Protein AF-A0A479ZYP8-F1 (afdb_monomer_lite)

Radius of gyration: 15.88 Å; chains: 1; bounding box: 38×17×44 Å

Foldseek 3Di:
DDDVLVVLVVVLVVLVVVLVVLLVVLVPDDPVCCVPCVVVSNVCSVVVSVVSVVVSVVVVVVVVVVD

Organism: NCBI:txid531300

pLDDT: mean 77.16, std 14.92, range [42.34, 95.75]

Secondary structure (DSSP, 8-state):
---HHHHHHHHHHHHHHHHHHHHHHHHTS-HHHIIIIIHHHHHHHHHHHHHHHHHHHHHHHHHHHT-

Structure (mmCIF, N/CA/C/O backbone):
data_AF-A0A479ZYP8-F1
#
_entry.id   AF-A0A479ZYP8-F1
#
loop_
_atom_site.group_PDB
_atom_site.id
_atom_site.type_symbol
_atom_site.label_atom_id
_atom_site.label_alt_id
_atom_site.label_comp_id
_atom_site.label_asym_id
_atom_site.label_entity_id
_atom_site.label_seq_id
_atom_site.pdbx_PDB_ins_code
_atom_site.Cartn_x
_atom_site.Cartn_y
_atom_site.Cartn_z
_atom_site.occupancy
_atom_site.B_iso_or_equiv
_atom_site.auth_seq_id
_atom_site.auth_comp_id
_atom_site.auth_asym_id
_atom_site.auth_atom_id
_atom_site.pdbx_PDB_model_num
ATOM 1 N N . MET A 1 1 ? 10.525 7.169 -29.949 1.00 42.34 1 MET A N 1
ATOM 2 C CA . MET A 1 1 ? 10.692 5.774 -29.491 1.00 42.34 1 MET A CA 1
ATOM 3 C C . MET A 1 1 ? 10.587 5.785 -27.978 1.00 42.34 1 MET A C 1
ATOM 5 O O . MET A 1 1 ? 11.454 6.378 -27.345 1.00 42.34 1 MET A O 1
ATOM 9 N N . ASN A 1 2 ? 9.504 5.237 -27.419 1.00 49.84 2 ASN A N 1
ATOM 10 C CA . ASN A 1 2 ? 9.376 5.062 -25.973 1.00 49.84 2 ASN A CA 1
ATOM 11 C C . ASN A 1 2 ? 10.478 4.123 -25.505 1.00 49.84 2 ASN A C 1
ATOM 13 O O . ASN A 1 2 ? 10.617 3.028 -26.048 1.00 49.84 2 ASN A O 1
ATOM 17 N N . ARG A 1 3 ? 11.292 4.575 -24.551 1.00 58.97 3 ARG A N 1
ATOM 18 C CA . ARG A 1 3 ? 12.273 3.707 -23.907 1.00 58.97 3 ARG A CA 1
ATOM 19 C C . ARG A 1 3 ? 11.513 2.930 -22.832 1.00 58.97 3 ARG A C 1
ATOM 21 O O . ARG A 1 3 ? 11.124 3.566 -21.851 1.00 58.97 3 ARG A O 1
ATOM 28 N N . PRO A 1 4 ? 11.279 1.617 -22.998 1.00 59.28 4 PRO A N 1
ATOM 29 C CA . PRO A 1 4 ? 10.501 0.832 -22.040 1.00 59.28 4 PRO A CA 1
ATOM 30 C C . PRO A 1 4 ? 11.060 0.944 -20.614 1.00 59.28 4 PRO A C 1
ATOM 32 O O . PRO A 1 4 ? 10.298 0.976 -19.656 1.00 59.28 4 PRO A O 1
ATOM 35 N N . ASP A 1 5 ? 12.373 1.127 -20.466 1.00 62.47 5 ASP A N 1
ATOM 36 C CA . ASP A 1 5 ? 13.031 1.320 -19.169 1.00 62.47 5 ASP A CA 1
ATOM 37 C C . ASP A 1 5 ? 12.604 2.613 -18.460 1.00 62.47 5 ASP A C 1
ATOM 39 O O . ASP A 1 5 ? 12.475 2.636 -17.237 1.00 62.47 5 ASP A O 1
ATOM 43 N N . PHE A 1 6 ? 12.358 3.691 -19.216 1.00 60.16 6 PHE A N 1
ATOM 44 C CA . PHE A 1 6 ? 11.937 4.980 -18.662 1.00 60.16 6 PHE A CA 1
ATOM 45 C C . PHE A 1 6 ? 10.472 4.940 -18.223 1.00 60.16 6 PHE A C 1
ATOM 47 O O . PHE A 1 6 ? 10.157 5.357 -17.110 1.00 60.16 6 PHE A O 1
ATOM 54 N N . GLU A 1 7 ? 9.595 4.368 -19.053 1.00 62.88 7 GLU A N 1
ATOM 55 C CA . GLU A 1 7 ? 8.181 4.186 -18.707 1.00 62.88 7 GLU A CA 1
ATOM 56 C C . GLU A 1 7 ? 8.013 3.246 -17.511 1.00 62.88 7 GLU A C 1
ATOM 58 O O . GLU A 1 7 ? 7.258 3.551 -16.592 1.00 62.88 7 GLU A O 1
ATOM 63 N N . ASN A 1 8 ? 8.780 2.153 -17.447 1.00 68.75 8 ASN A N 1
ATOM 64 C CA . ASN A 1 8 ? 8.774 1.250 -16.295 1.00 68.75 8 ASN A CA 1
ATOM 65 C C . ASN A 1 8 ? 9.196 1.961 -15.001 1.00 68.75 8 ASN A C 1
ATOM 67 O O . ASN A 1 8 ? 8.616 1.712 -13.941 1.00 68.75 8 ASN A O 1
ATOM 71 N N . LEU A 1 9 ? 10.173 2.871 -15.075 1.00 75.19 9 LEU A N 1
ATOM 72 C CA . LEU A 1 9 ? 10.608 3.659 -13.924 1.00 75.19 9 LEU A CA 1
ATOM 73 C C . LEU A 1 9 ? 9.536 4.661 -13.467 1.00 75.19 9 LEU A C 1
ATOM 75 O O . LEU A 1 9 ? 9.367 4.871 -12.265 1.00 75.19 9 LEU A O 1
ATOM 79 N N . GLU A 1 10 ? 8.815 5.285 -14.401 1.00 80.56 10 GLU A N 1
ATOM 80 C CA . GLU A 1 10 ? 7.696 6.177 -14.082 1.00 80.56 10 GLU A CA 1
ATOM 81 C C . GLU A 1 10 ? 6.508 5.415 -13.492 1.00 80.56 10 GLU A C 1
ATOM 83 O O . GLU A 1 10 ? 5.990 5.809 -12.447 1.00 80.56 10 GLU A O 1
ATOM 88 N N . VAL A 1 11 ? 6.127 4.282 -14.087 1.00 81.06 11 VAL A N 1
ATOM 89 C CA . VAL A 1 11 ? 5.069 3.397 -13.576 1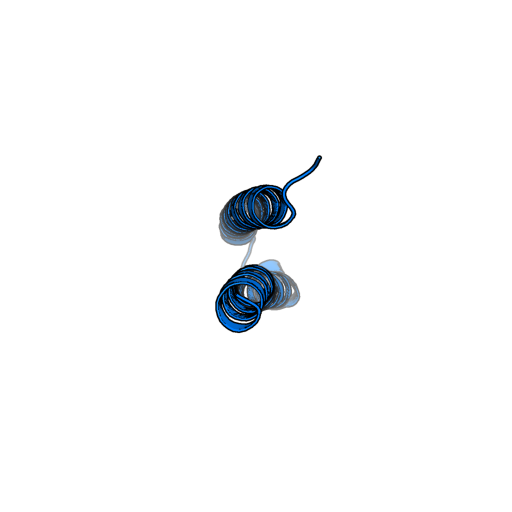.00 81.06 11 VAL A CA 1
ATOM 90 C C . VAL A 1 11 ? 5.405 2.910 -12.165 1.00 81.06 11 VAL A C 1
ATOM 92 O O . VAL A 1 11 ? 4.544 2.944 -11.284 1.00 81.06 11 VAL A O 1
ATOM 95 N N . TYR A 1 12 ? 6.662 2.531 -11.909 1.00 80.94 12 TYR A N 1
ATOM 96 C CA . TYR A 1 12 ? 7.133 2.176 -10.569 1.00 80.94 12 TYR A CA 1
ATOM 97 C C . TYR A 1 12 ? 6.958 3.332 -9.568 1.00 80.94 12 TYR A C 1
ATOM 99 O O . TYR A 1 12 ? 6.354 3.145 -8.510 1.00 80.94 12 TYR A O 1
ATOM 107 N N . LYS A 1 13 ? 7.427 4.541 -9.908 1.00 83.69 13 LYS A N 1
ATOM 108 C CA . LYS A 1 13 ? 7.306 5.728 -9.039 1.00 83.69 13 LYS A CA 1
ATOM 109 C C . LYS A 1 13 ? 5.846 6.087 -8.752 1.00 83.69 13 LYS A C 1
ATOM 111 O O . LYS A 1 13 ? 5.505 6.470 -7.632 1.00 83.69 13 LYS A O 1
ATOM 116 N N . LEU A 1 14 ? 4.975 5.959 -9.753 1.00 88.56 14 LEU A N 1
ATOM 117 C CA . LEU A 1 14 ? 3.540 6.193 -9.607 1.00 88.56 14 LEU A CA 1
ATOM 118 C C . LEU A 1 14 ? 2.895 5.156 -8.681 1.00 88.56 14 LEU A C 1
ATOM 120 O O . LEU A 1 14 ? 2.111 5.528 -7.807 1.00 88.56 14 LEU A O 1
ATOM 124 N N . ALA A 1 15 ? 3.259 3.881 -8.817 1.00 86.44 15 ALA A N 1
ATOM 125 C CA . ALA A 1 15 ? 2.762 2.816 -7.954 1.00 86.44 15 ALA A CA 1
ATOM 126 C C . ALA A 1 15 ? 3.206 2.982 -6.491 1.00 86.44 15 ALA A C 1
ATOM 128 O O . ALA A 1 15 ? 2.401 2.791 -5.581 1.00 86.44 15 ALA A O 1
ATOM 129 N N . GLU A 1 16 ? 4.454 3.391 -6.249 1.00 87.25 16 GLU A N 1
ATOM 130 C CA . GLU A 1 16 ? 4.964 3.684 -4.903 1.00 87.25 16 GLU A CA 1
ATOM 131 C C . GLU A 1 16 ? 4.221 4.866 -4.262 1.00 87.25 16 GLU A C 1
ATOM 133 O O . GLU A 1 16 ? 3.788 4.797 -3.108 1.00 87.25 16 GLU A O 1
ATOM 138 N N . LYS A 1 17 ? 3.984 5.936 -5.032 1.00 90.50 17 LYS A N 1
ATOM 139 C CA . LYS A 1 17 ? 3.186 7.080 -4.576 1.00 90.50 17 LYS A CA 1
AT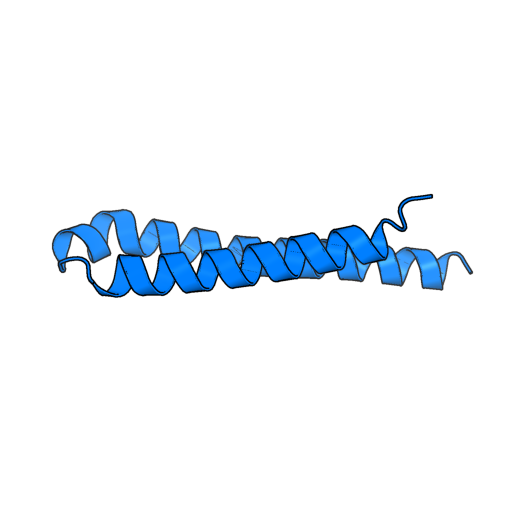OM 140 C C . LYS A 1 17 ? 1.754 6.669 -4.223 1.00 90.50 17 LYS A C 1
ATOM 142 O O . LYS A 1 17 ? 1.256 7.065 -3.169 1.00 90.50 17 LYS A O 1
ATOM 147 N N . LEU A 1 18 ? 1.117 5.856 -5.065 1.00 88.75 18 LEU A N 1
ATOM 148 C CA . LEU A 1 18 ? -0.232 5.342 -4.828 1.00 88.75 18 LEU A CA 1
ATOM 149 C C . LEU A 1 18 ? -0.294 4.480 -3.558 1.00 88.75 18 LEU A C 1
ATOM 151 O O . LEU A 1 18 ? -1.189 4.663 -2.733 1.00 88.75 18 LEU A O 1
ATOM 155 N N . ALA A 1 19 ? 0.676 3.582 -3.366 1.00 87.75 19 ALA A N 1
ATOM 156 C CA . ALA A 1 19 ? 0.749 2.736 -2.178 1.00 87.75 19 ALA A CA 1
ATOM 157 C C . ALA A 1 19 ? 0.862 3.563 -0.889 1.00 87.75 19 ALA A C 1
ATOM 159 O O . ALA A 1 19 ? 0.152 3.287 0.079 1.00 87.75 19 ALA A O 1
ATOM 160 N N . ASN A 1 20 ? 1.680 4.620 -0.898 1.00 89.81 20 ASN A N 1
ATOM 161 C CA . ASN A 1 20 ? 1.794 5.544 0.230 1.00 89.81 20 ASN A CA 1
ATOM 162 C C . ASN A 1 20 ? 0.471 6.265 0.516 1.00 89.81 20 ASN A C 1
ATOM 164 O O . ASN A 1 20 ? 0.047 6.338 1.667 1.00 89.81 20 ASN A O 1
ATOM 168 N N . GLN A 1 21 ? -0.220 6.759 -0.513 1.00 93.94 21 GLN A N 1
ATOM 169 C CA . GLN A 1 21 ? -1.515 7.424 -0.334 1.00 93.94 21 GLN A CA 1
ATOM 170 C C . GLN A 1 21 ? -2.561 6.489 0.284 1.00 93.94 21 GLN A C 1
ATOM 172 O O . GLN A 1 21 ? -3.228 6.866 1.247 1.00 93.94 21 GLN A O 1
ATOM 177 N N . ILE A 1 22 ? -2.670 5.257 -0.218 1.00 89.94 22 ILE A N 1
ATOM 178 C CA . ILE A 1 22 ? -3.610 4.269 0.324 1.00 89.94 22 ILE A CA 1
ATOM 179 C C . ILE A 1 22 ? -3.233 3.890 1.761 1.00 89.94 22 ILE A C 1
ATOM 181 O O . ILE A 1 22 ? -4.118 3.758 2.604 1.00 89.94 22 ILE A O 1
ATOM 185 N N . TRP A 1 23 ? -1.939 3.775 2.077 1.00 89.56 23 TRP A N 1
ATOM 186 C CA . TRP A 1 23 ? -1.473 3.524 3.443 1.00 89.56 23 TRP A CA 1
ATOM 187 C C . TRP A 1 23 ? -1.956 4.592 4.430 1.00 89.56 23 TRP A C 1
ATOM 189 O O . TRP A 1 23 ? -2.453 4.247 5.503 1.00 89.56 23 TRP A O 1
ATOM 199 N N . TYR A 1 24 ? -1.862 5.877 4.068 1.00 93.31 24 TYR A N 1
ATOM 200 C CA . TYR A 1 24 ? -2.369 6.962 4.913 1.00 93.31 24 TYR A CA 1
ATOM 201 C C . TYR A 1 24 ? -3.889 6.903 5.078 1.00 93.31 24 TYR A C 1
ATOM 203 O O . TYR A 1 24 ? -4.373 7.070 6.190 1.00 93.31 24 TYR A O 1
ATOM 211 N N . ILE A 1 25 ? -4.636 6.574 4.020 1.00 92.94 25 ILE A N 1
ATOM 212 C CA . ILE A 1 25 ? -6.099 6.423 4.091 1.00 92.94 25 ILE A CA 1
ATOM 213 C C . ILE A 1 25 ? -6.490 5.278 5.036 1.00 92.94 25 ILE A C 1
ATOM 215 O O . ILE A 1 25 ? -7.296 5.471 5.942 1.00 92.94 25 ILE A O 1
ATOM 219 N N . VAL A 1 26 ? -5.893 4.093 4.867 1.00 91.19 26 VAL A N 1
ATOM 220 C CA . VAL A 1 26 ? -6.189 2.918 5.705 1.00 91.19 26 VAL A CA 1
ATOM 221 C C . VAL A 1 26 ? -5.776 3.157 7.159 1.00 91.19 26 VAL A C 1
ATOM 223 O O . VAL A 1 26 ? -6.404 2.625 8.074 1.00 91.19 26 VAL A O 1
ATOM 226 N N . LYS A 1 27 ? -4.750 3.982 7.410 1.00 91.31 27 LYS A N 1
ATOM 227 C CA . LYS A 1 27 ? -4.348 4.368 8.769 1.00 91.31 27 LYS A CA 1
ATOM 228 C C . LYS A 1 27 ? -5.423 5.141 9.531 1.00 91.31 27 LYS A C 1
ATOM 230 O O . LYS A 1 27 ? -5.454 5.010 10.753 1.00 91.31 27 LYS A O 1
ATOM 235 N N . GLU A 1 28 ? -6.307 5.858 8.851 1.00 95.25 28 GLU A N 1
ATOM 236 C CA . GLU A 1 28 ? -7.393 6.626 9.477 1.00 95.25 28 GLU A CA 1
ATOM 237 C C . GLU A 1 28 ? -8.650 5.784 9.748 1.00 95.25 28 GLU A C 1
ATOM 239 O O . GLU A 1 28 ? -9.548 6.215 10.464 1.00 95.25 28 GLU A O 1
ATOM 244 N N . TRP A 1 29 ? -8.731 4.564 9.208 1.00 95.75 29 TRP A N 1
ATOM 245 C CA . TRP A 1 29 ? -9.904 3.706 9.390 1.00 95.75 29 TRP A CA 1
ATOM 246 C C . TRP A 1 29 ? -10.050 3.211 10.835 1.00 95.75 29 TRP A C 1
ATOM 248 O O . TRP A 1 29 ? -9.075 3.099 11.587 1.00 95.75 29 TRP A O 1
ATOM 258 N N . ASP A 1 30 ? -11.271 2.867 11.229 1.00 95.38 30 ASP A N 1
ATOM 259 C CA . ASP A 1 30 ? -11.531 2.221 12.510 1.00 95.38 30 ASP A CA 1
ATOM 260 C C . ASP A 1 30 ? -10.930 0.802 12.561 1.00 95.38 30 ASP A C 1
ATOM 262 O O . ASP A 1 30 ? -10.474 0.234 11.561 1.00 95.38 30 ASP A O 1
ATOM 266 N N . TYR A 1 31 ? -10.904 0.219 13.759 1.00 93.38 31 TYR A N 1
ATOM 267 C CA . TYR A 1 31 ? -10.285 -1.085 13.978 1.00 93.38 31 TYR A CA 1
ATOM 268 C C . TYR A 1 31 ? -10.952 -2.209 13.171 1.00 93.38 31 TYR A C 1
ATOM 270 O O . TYR A 1 31 ? -10.249 -3.054 12.620 1.00 93.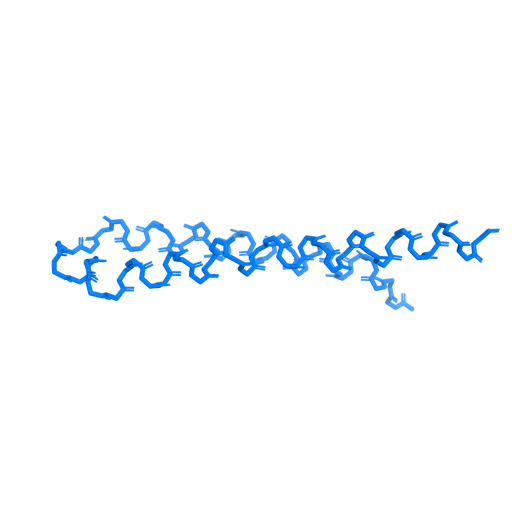38 31 TYR A O 1
ATOM 278 N N . PHE A 1 32 ? -12.282 -2.208 13.055 1.00 92.25 32 PHE A N 1
ATOM 279 C CA . PHE A 1 32 ? -13.017 -3.262 12.360 1.00 92.25 32 PHE A CA 1
ATOM 280 C C . PHE A 1 32 ? -12.744 -3.222 10.851 1.00 92.25 32 PHE A C 1
ATOM 282 O O . PHE A 1 32 ? -12.424 -4.251 10.248 1.00 92.25 32 PHE A O 1
ATOM 289 N N . ALA A 1 33 ? -12.773 -2.034 10.241 1.00 92.38 33 ALA A N 1
ATOM 290 C CA . ALA A 1 33 ? -12.435 -1.862 8.827 1.00 92.38 33 ALA A CA 1
ATOM 291 C C . ALA A 1 33 ? -10.962 -2.209 8.524 1.00 92.38 33 ALA A C 1
ATOM 293 O O . ALA A 1 33 ? -10.660 -2.843 7.505 1.00 92.38 33 ALA A O 1
ATOM 294 N N . LYS A 1 34 ? -10.032 -1.850 9.422 1.00 91.75 34 LYS A N 1
ATOM 295 C CA . LYS A 1 34 ? -8.611 -2.226 9.310 1.00 91.75 34 LYS A CA 1
ATOM 296 C C . LYS A 1 34 ? -8.404 -3.734 9.367 1.00 91.75 34 LYS A C 1
ATOM 298 O O . LYS A 1 34 ? -7.633 -4.265 8.569 1.00 91.75 34 LYS A O 1
ATOM 303 N N . ASP A 1 35 ? -9.056 -4.412 10.306 1.00 91.75 35 ASP A N 1
ATOM 304 C CA . ASP A 1 35 ? -8.839 -5.837 10.557 1.00 91.75 35 ASP A CA 1
ATOM 305 C C . ASP A 1 35 ? -9.430 -6.729 9.458 1.00 91.75 35 ASP A C 1
ATOM 307 O O . ASP A 1 35 ? -8.841 -7.747 9.098 1.00 91.75 35 ASP A O 1
ATOM 311 N N . THR A 1 36 ? -10.544 -6.302 8.862 1.00 90.50 36 THR A N 1
ATOM 312 C CA . THR A 1 36 ? -11.252 -7.060 7.823 1.00 90.50 36 THR A CA 1
ATOM 313 C C . THR A 1 36 ? -10.668 -6.835 6.429 1.00 90.50 36 THR A C 1
ATOM 315 O O . THR A 1 36 ? -10.224 -7.783 5.778 1.00 90.50 36 THR A O 1
ATOM 318 N N . ILE A 1 37 ? -10.641 -5.586 5.959 1.00 86.75 37 ILE A N 1
ATOM 319 C CA . ILE A 1 37 ? -10.286 -5.234 4.575 1.00 86.75 37 ILE A CA 1
ATOM 320 C C . ILE A 1 37 ? -8.954 -4.478 4.519 1.00 86.75 37 ILE A C 1
ATOM 322 O O . ILE A 1 37 ? -8.151 -4.718 3.616 1.00 86.75 37 ILE A O 1
ATOM 326 N N . GLY A 1 38 ? -8.659 -3.621 5.501 1.00 85.00 38 GLY A N 1
ATOM 327 C CA . GLY A 1 38 ? -7.430 -2.819 5.519 1.00 85.00 38 GLY A CA 1
ATOM 328 C C . GLY A 1 38 ? -6.155 -3.666 5.462 1.00 85.00 38 GLY A C 1
ATOM 329 O O . GLY A 1 38 ? -5.268 -3.394 4.653 1.00 85.00 38 GLY A O 1
ATOM 330 N N . LYS A 1 39 ? -6.084 -4.754 6.237 1.00 85.56 39 LYS A N 1
ATOM 331 C CA . LYS A 1 39 ? -4.969 -5.716 6.191 1.00 85.56 39 LYS A CA 1
ATOM 332 C C . LYS A 1 39 ? -4.802 -6.358 4.812 1.00 85.56 39 LYS A C 1
ATOM 334 O O . LYS A 1 39 ? -3.669 -6.544 4.369 1.00 85.56 39 LYS A O 1
ATOM 339 N N . GLN A 1 40 ? -5.899 -6.682 4.126 1.00 86.62 40 GLN A N 1
ATOM 340 C CA . GLN A 1 40 ? -5.852 -7.283 2.788 1.00 86.62 40 GLN A CA 1
ATOM 341 C C . GLN A 1 40 ? -5.329 -6.284 1.749 1.00 86.62 40 GLN A C 1
ATOM 343 O O . GLN A 1 40 ? -4.431 -6.620 0.978 1.00 86.62 40 GLN A O 1
ATOM 348 N N . ILE A 1 41 ? -5.816 -5.040 1.794 1.00 86.19 41 ILE A N 1
ATOM 349 C CA . ILE A 1 41 ? -5.367 -3.943 0.922 1.00 86.19 41 ILE A CA 1
ATOM 350 C C . ILE A 1 41 ? -3.872 -3.676 1.115 1.00 86.19 41 ILE A C 1
ATOM 352 O O . ILE A 1 41 ? -3.112 -3.651 0.149 1.00 86.19 41 ILE A O 1
ATOM 356 N N . VAL A 1 42 ? -3.428 -3.534 2.366 1.00 84.88 42 VAL A N 1
ATOM 357 C CA . VAL A 1 42 ? -2.015 -3.309 2.697 1.00 84.88 42 VAL A CA 1
ATOM 358 C C . VAL A 1 42 ? -1.136 -4.444 2.168 1.00 84.88 42 VAL A C 1
ATOM 360 O O . VAL A 1 42 ? -0.085 -4.192 1.580 1.00 84.88 42 VAL A O 1
ATOM 363 N N . ARG A 1 43 ? -1.569 -5.700 2.323 1.00 85.69 43 ARG A N 1
ATOM 364 C CA . ARG A 1 43 ? -0.818 -6.869 1.848 1.00 85.69 43 ARG A CA 1
ATOM 365 C C . ARG A 1 43 ? -0.690 -6.893 0.324 1.00 85.69 43 ARG A C 1
ATOM 367 O O . ARG A 1 43 ? 0.369 -7.250 -0.186 1.00 85.69 43 ARG A O 1
ATOM 374 N N . LEU A 1 44 ? -1.733 -6.475 -0.390 1.00 84.50 44 LEU A N 1
ATOM 375 C CA . LEU A 1 44 ? -1.718 -6.380 -1.848 1.00 84.50 44 LEU A CA 1
ATOM 376 C C . LEU A 1 44 ? -0.733 -5.302 -2.329 1.00 84.50 44 LEU A C 1
ATOM 378 O O . LEU A 1 44 ? 0.063 -5.564 -3.228 1.00 84.50 44 LEU A O 1
ATOM 382 N N . LEU A 1 45 ? -0.699 -4.139 -1.668 1.00 79.56 45 LEU A N 1
ATOM 383 C CA . LEU A 1 45 ? 0.258 -3.064 -1.968 1.00 79.56 45 LEU A CA 1
ATOM 384 C C . LEU A 1 45 ? 1.714 -3.481 -1.722 1.00 79.56 45 LEU A C 1
ATOM 386 O O . LEU A 1 45 ? 2.580 -3.194 -2.549 1.00 79.56 45 LEU A O 1
ATOM 390 N N . ILE A 1 46 ? 1.974 -4.201 -0.622 1.00 79.75 46 ILE A N 1
ATOM 391 C CA . ILE A 1 46 ? 3.313 -4.707 -0.274 1.00 79.75 46 ILE A CA 1
ATOM 392 C C . ILE A 1 46 ? 3.848 -5.664 -1.338 1.00 79.75 46 ILE A C 1
ATOM 394 O O . ILE A 1 46 ? 5.048 -5.684 -1.576 1.00 79.75 46 ILE A O 1
ATOM 398 N N . VAL A 1 47 ? 2.991 -6.465 -1.970 1.00 78.44 47 VAL A N 1
ATOM 399 C CA . VAL A 1 47 ? 3.418 -7.437 -2.987 1.00 78.44 47 VAL A CA 1
ATOM 400 C C . VAL A 1 47 ? 3.490 -6.801 -4.376 1.00 78.44 47 VAL A C 1
ATOM 402 O O . VAL A 1 47 ? 4.387 -7.117 -5.153 1.00 78.44 47 VAL A O 1
ATOM 405 N N . PHE A 1 48 ? 2.596 -5.863 -4.680 1.00 81.00 48 PHE A N 1
ATOM 406 C CA . PHE A 1 48 ? 2.506 -5.231 -5.993 1.00 81.00 48 PHE A CA 1
ATOM 407 C C . PHE A 1 48 ? 3.711 -4.335 -6.327 1.00 81.00 48 PHE A C 1
ATOM 409 O O . PHE A 1 48 ? 4.304 -4.472 -7.398 1.00 81.00 48 PHE A O 1
ATOM 416 N N . VAL A 1 49 ? 4.127 -3.453 -5.409 1.00 77.25 49 VAL A N 1
ATOM 417 C CA . VAL A 1 49 ? 5.231 -2.500 -5.662 1.00 77.25 49 VAL A CA 1
ATOM 418 C C . VAL A 1 49 ? 6.573 -3.211 -5.940 1.00 77.25 49 VAL A C 1
ATOM 420 O O . VAL A 1 49 ? 7.255 -2.853 -6.905 1.00 77.25 49 VAL A O 1
ATOM 423 N N . PRO A 1 50 ? 6.966 -4.266 -5.197 1.00 76.00 50 PRO A N 1
ATOM 424 C CA . PRO A 1 50 ? 8.168 -5.040 -5.501 1.00 76.00 50 PRO A CA 1
ATOM 425 C C . PRO 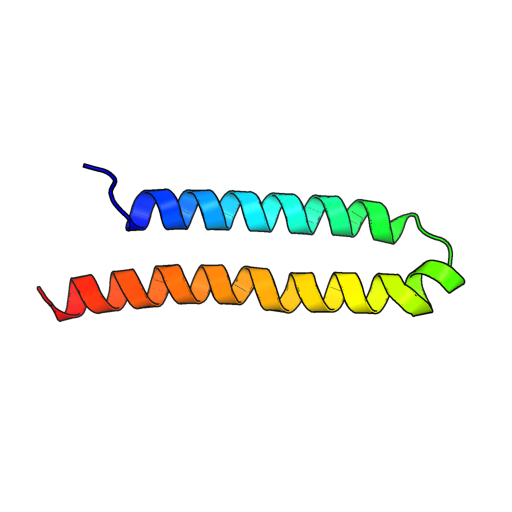A 1 50 ? 8.107 -5.815 -6.817 1.00 76.00 50 PRO A C 1
ATOM 427 O O . PRO A 1 50 ? 9.157 -6.010 -7.426 1.00 76.00 50 PRO A O 1
ATOM 430 N N . ILE A 1 51 ? 6.924 -6.255 -7.261 1.00 81.31 51 ILE A N 1
ATOM 431 C CA . ILE A 1 51 ? 6.764 -6.924 -8.562 1.00 81.31 51 ILE A CA 1
ATOM 432 C C . ILE A 1 51 ? 7.087 -5.946 -9.690 1.00 81.31 51 ILE A C 1
ATOM 434 O O . ILE A 1 51 ? 7.849 -6.295 -10.588 1.00 81.31 51 ILE A O 1
ATOM 438 N N . LEU A 1 52 ? 6.594 -4.708 -9.606 1.00 76.38 52 LEU A N 1
ATOM 439 C CA . LEU A 1 52 ? 6.924 -3.666 -10.581 1.00 76.38 52 LEU A CA 1
ATOM 440 C C . LEU A 1 52 ? 8.420 -3.328 -10.571 1.00 76.38 52 LEU A C 1
ATOM 442 O O . LEU A 1 52 ? 9.035 -3.201 -11.628 1.00 76.38 52 LEU A O 1
ATOM 446 N N . ARG A 1 53 ? 9.034 -3.273 -9.382 1.00 72.12 53 ARG A N 1
ATOM 447 C CA . ARG A 1 53 ? 10.488 -3.096 -9.243 1.00 72.12 53 ARG A CA 1
ATOM 448 C C . ARG A 1 53 ? 11.272 -4.234 -9.900 1.00 72.12 53 ARG A C 1
ATOM 450 O O . ARG A 1 53 ? 12.258 -3.982 -10.585 1.00 72.12 53 ARG A O 1
ATOM 457 N N . LYS A 1 54 ? 10.845 -5.481 -9.681 1.00 72.62 54 LYS A N 1
ATOM 458 C CA . LYS A 1 54 ? 11.499 -6.667 -10.243 1.00 72.62 54 LYS A CA 1
ATOM 459 C C . LYS A 1 54 ? 11.346 -6.716 -11.764 1.00 72.62 54 LYS A C 1
ATOM 461 O O . LYS A 1 54 ? 12.331 -6.948 -12.447 1.00 72.62 54 LYS A O 1
ATOM 466 N N . ALA A 1 55 ? 10.162 -6.406 -12.289 1.00 72.69 55 ALA A N 1
ATOM 467 C CA . ALA A 1 55 ? 9.914 -6.359 -13.728 1.00 72.69 55 ALA A CA 1
ATOM 468 C C . ALA A 1 55 ? 10.833 -5.354 -14.449 1.00 72.69 55 ALA A C 1
ATOM 470 O O . ALA A 1 55 ? 11.404 -5.688 -15.482 1.00 72.69 55 ALA A O 1
ATOM 471 N N . GLY A 1 56 ? 11.042 -4.158 -13.883 1.00 67.38 56 GLY A N 1
ATOM 472 C CA . GLY A 1 56 ? 11.988 -3.183 -14.436 1.00 67.38 56 GLY A CA 1
ATOM 473 C C . GLY A 1 56 ? 13.455 -3.627 -14.340 1.00 67.38 56 GLY A C 1
ATOM 474 O O . GLY A 1 56 ? 14.219 -3.438 -15.283 1.00 67.38 56 GLY A O 1
ATOM 475 N N . GLY A 1 57 ? 13.848 -4.253 -13.225 1.00 66.25 57 GLY A N 1
ATOM 476 C CA . GLY A 1 57 ? 15.207 -4.773 -13.030 1.00 66.25 57 GLY A CA 1
ATOM 477 C C . GLY A 1 57 ? 15.554 -5.950 -13.946 1.00 66.25 57 GLY A C 1
ATOM 478 O O . GLY A 1 57 ? 16.652 -5.987 -14.497 1.00 66.25 57 GLY A O 1
ATOM 479 N N . ASP A 1 58 ? 14.610 -6.868 -14.162 1.00 63.97 58 ASP A N 1
ATOM 480 C CA . ASP A 1 58 ? 14.787 -8.033 -15.035 1.00 63.97 58 ASP A CA 1
ATOM 481 C C . ASP A 1 58 ? 14.930 -7.611 -16.512 1.00 63.97 58 ASP A C 1
ATOM 483 O O . ASP A 1 58 ? 15.711 -8.210 -17.248 1.00 63.97 58 ASP A O 1
ATOM 487 N N . ILE A 1 59 ? 14.244 -6.544 -16.946 1.00 62.19 59 ILE A N 1
ATOM 488 C CA . ILE A 1 59 ? 14.382 -5.985 -18.303 1.00 62.19 59 ILE A CA 1
ATOM 489 C C . ILE A 1 59 ? 15.764 -5.347 -18.499 1.00 62.19 59 ILE A C 1
ATOM 491 O O . ILE A 1 59 ? 16.432 -5.644 -19.487 1.00 62.19 59 ILE A O 1
ATOM 495 N N . MET A 1 60 ? 16.236 -4.544 -17.540 1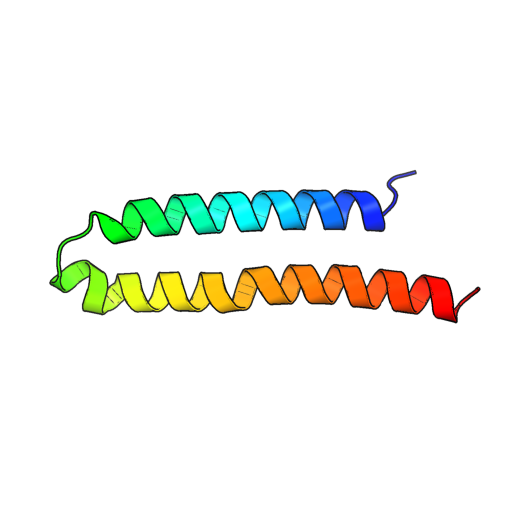.00 53.28 60 MET A N 1
ATOM 496 C CA . MET A 1 60 ? 17.575 -3.936 -17.594 1.00 53.28 60 MET A CA 1
ATOM 497 C C . MET A 1 60 ? 18.687 -4.992 -17.565 1.00 53.28 60 MET A C 1
ATOM 499 O O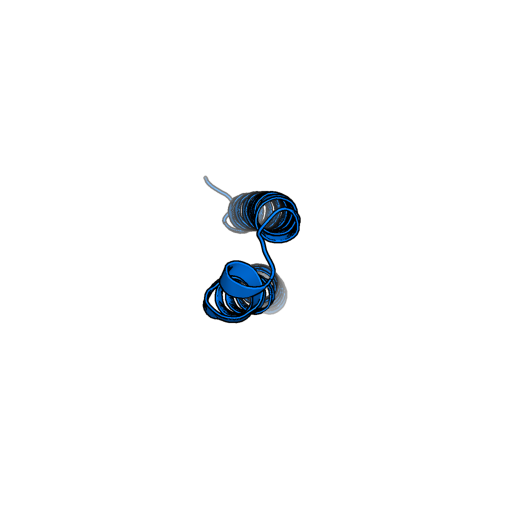 . MET A 1 60 ? 19.661 -4.886 -18.306 1.00 53.28 60 MET A O 1
ATOM 503 N N . ALA A 1 61 ? 18.530 -6.036 -16.745 1.00 52.41 61 ALA A N 1
ATOM 504 C CA . ALA A 1 61 ? 19.458 -7.163 -16.706 1.00 52.41 61 ALA A CA 1
ATOM 505 C C . ALA A 1 61 ? 19.493 -7.918 -18.042 1.00 52.41 61 ALA A C 1
ATOM 507 O O . ALA A 1 61 ? 20.565 -8.312 -18.491 1.00 52.41 61 ALA A O 1
ATOM 508 N N . LYS A 1 62 ? 18.338 -8.075 -18.699 1.00 57.03 62 LYS A N 1
ATOM 509 C CA . LYS A 1 62 ? 18.232 -8.710 -20.015 1.00 57.03 62 LYS A CA 1
ATOM 510 C C . LYS A 1 62 ? 18.880 -7.868 -21.118 1.00 57.03 62 LYS A C 1
ATOM 512 O O . LYS A 1 62 ? 19.626 -8.409 -21.916 1.00 57.03 62 LYS A O 1
ATOM 517 N N . ILE A 1 63 ? 18.695 -6.546 -21.100 1.00 51.47 63 ILE A N 1
ATOM 518 C CA . ILE A 1 63 ? 19.354 -5.621 -22.040 1.00 51.47 63 ILE A CA 1
ATOM 519 C C . ILE A 1 63 ? 20.879 -5.623 -21.860 1.00 51.47 63 ILE A C 1
ATOM 521 O O . ILE A 1 63 ? 21.597 -5.607 -22.849 1.00 51.47 63 ILE A O 1
ATOM 525 N N . ILE A 1 64 ? 21.385 -5.657 -20.621 1.00 43.91 64 ILE A N 1
ATOM 526 C CA . ILE A 1 64 ? 22.833 -5.736 -20.350 1.00 43.91 64 ILE A CA 1
ATOM 527 C C . ILE A 1 64 ? 23.408 -7.103 -20.745 1.00 43.91 64 ILE A C 1
ATOM 529 O O . ILE A 1 64 ? 24.553 -7.166 -21.170 1.00 43.91 64 ILE A O 1
ATOM 533 N N . ALA A 1 65 ? 22.643 -8.187 -20.593 1.00 49.31 65 ALA A N 1
ATOM 534 C CA . ALA A 1 65 ? 23.070 -9.532 -20.982 1.00 49.31 65 ALA A CA 1
ATOM 535 C C . ALA A 1 65 ? 23.027 -9.773 -22.503 1.00 49.31 65 ALA A C 1
ATOM 537 O O . ALA A 1 65 ? 23.765 -10.623 -22.995 1.00 49.31 65 ALA A O 1
ATOM 538 N N . ASP A 1 66 ? 22.169 -9.045 -23.225 1.00 56.22 66 ASP A N 1
ATOM 539 C CA . ASP A 1 66 ? 22.030 -9.108 -24.685 1.00 56.22 66 ASP A CA 1
ATOM 540 C C . ASP A 1 66 ? 22.961 -8.106 -25.427 1.00 56.22 66 ASP A C 1
ATOM 542 O O . ASP A 1 66 ? 22.917 -8.034 -26.659 1.00 56.22 66 ASP A O 1
ATOM 546 N N . LEU A 1 67 ? 23.797 -7.342 -24.700 1.00 48.53 67 LEU A N 1
ATOM 547 C CA . LEU A 1 67 ? 24.856 -6.447 -25.213 1.00 48.53 67 LEU A CA 1
ATOM 548 C C . LEU A 1 67 ? 26.245 -7.092 -25.103 1.00 48.53 67 LEU A C 1
ATOM 550 O O . LEU A 1 67 ? 27.038 -6.905 -26.055 1.00 48.53 67 LEU A O 1
#

InterPro domains:
  IPR036583 23S rRNA-intervening sequence superfamily [SSF158446] (5-43)

Sequence (67 aa):
MNRPDFENLEVYKLAEKLANQIWYIVKEWDYFAKDTIGKQIVRLLIVFVPILRKAGGDIMAKIIADL